Protein AF-A0A967DG36-F1 (afdb_monomer_lite)

Radius of gyration: 10.52 Å; chains: 1; bounding box: 25×20×26 Å

pLDDT: mean 73.78, std 9.73, range [49.75, 85.12]

Sequence (61 aa):
MTVGVIGHTGQGNYGHGEDSVWLKIAGTKIVGVADADEKGLAKERKLLGDIPGYADYRKML

Structure (mmCIF, N/CA/C/O backbone):
data_AF-A0A967DG36-F1
#
_entry.id   AF-A0A967DG36-F1
#
loop_
_atom_site.group_PDB
_atom_site.id
_atom_site.type_symbol
_atom_site.label_atom_id
_atom_site.label_alt_id
_atom_site.label_comp_id
_atom_site.label_asym_id
_atom_site.label_entity_id
_atom_site.label_seq_id
_atom_site.pdbx_PDB_ins_code
_atom_site.Cartn_x
_atom_site.Cartn_y
_atom_site.Cartn_z
_atom_site.occupancy
_atom_site.B_iso_or_equiv
_atom_site.auth_seq_id
_atom_site.auth_comp_id
_atom_site.auth_asym_id
_atom_site.auth_atom_id
_atom_site.pdbx_PDB_model_num
ATOM 1 N N . MET A 1 1 ? -15.821 -1.253 5.322 1.00 72.69 1 MET A N 1
ATOM 2 C CA . MET A 1 1 ? -15.534 -0.667 3.995 1.00 72.69 1 MET A CA 1
ATOM 3 C C . MET A 1 1 ? -14.249 -1.282 3.463 1.00 72.69 1 MET A C 1
ATOM 5 O O . MET A 1 1 ? -13.310 -1.446 4.233 1.00 72.69 1 MET A O 1
ATOM 9 N N . THR A 1 2 ? -14.220 -1.689 2.198 1.00 80.56 2 THR A N 1
ATOM 10 C CA . THR A 1 2 ? -13.039 -2.295 1.563 1.00 80.56 2 THR A CA 1
ATOM 11 C C . THR A 1 2 ? -12.367 -1.286 0.645 1.00 80.56 2 THR A C 1
ATOM 13 O O . THR A 1 2 ? -13.051 -0.599 -0.108 1.00 80.56 2 THR A O 1
ATOM 16 N N . VAL A 1 3 ? -11.044 -1.189 0.733 1.00 78.75 3 VAL A N 1
ATOM 17 C CA . VAL A 1 3 ? -10.228 -0.217 -0.004 1.00 78.75 3 VAL A CA 1
ATOM 18 C C . VAL A 1 3 ? -9.237 -0.980 -0.882 1.00 78.75 3 VAL A C 1
ATOM 20 O O . VAL A 1 3 ? -8.546 -1.876 -0.396 1.00 78.75 3 VAL A O 1
ATOM 23 N N . GLY A 1 4 ? -9.190 -0.650 -2.170 1.00 79.12 4 GLY A N 1
ATOM 24 C CA . GLY A 1 4 ? -8.155 -1.108 -3.097 1.00 79.12 4 GLY A CA 1
ATOM 25 C C . GLY A 1 4 ? -7.207 0.046 -3.396 1.00 79.12 4 GLY A C 1
ATOM 26 O O . GLY A 1 4 ? -7.669 1.147 -3.691 1.00 79.12 4 GLY A O 1
ATOM 27 N N . VAL A 1 5 ? -5.903 -0.191 -3.290 1.00 77.00 5 VAL A N 1
ATOM 28 C CA . VAL A 1 5 ? -4.871 0.817 -3.568 1.00 77.00 5 VAL A CA 1
ATOM 29 C C . VAL A 1 5 ? -4.341 0.574 -4.976 1.00 77.00 5 VAL A C 1
ATOM 31 O O . VAL A 1 5 ? -3.969 -0.547 -5.302 1.00 77.00 5 VAL A O 1
ATOM 34 N N . ILE A 1 6 ? -4.343 1.595 -5.831 1.00 79.94 6 ILE A N 1
ATOM 35 C CA . ILE A 1 6 ? -3.798 1.508 -7.191 1.00 79.94 6 ILE A CA 1
ATOM 36 C C . ILE A 1 6 ? -2.666 2.524 -7.289 1.00 79.94 6 ILE A C 1
ATOM 38 O O . ILE A 1 6 ? -2.910 3.727 -7.378 1.00 79.94 6 ILE A O 1
ATOM 42 N N . GLY A 1 7 ? -1.438 2.024 -7.232 1.00 69.94 7 GLY A N 1
ATOM 43 C CA . GLY A 1 7 ? -0.208 2.779 -7.392 1.00 69.94 7 GLY A CA 1
ATOM 44 C C . GLY A 1 7 ? 0.383 2.585 -8.786 1.00 69.94 7 GLY A C 1
ATOM 45 O O . GLY A 1 7 ? 0.171 1.576 -9.455 1.00 69.94 7 GLY A O 1
ATOM 46 N N . HIS A 1 8 ? 1.132 3.576 -9.253 1.00 66.50 8 HIS A N 1
ATOM 47 C CA . HIS A 1 8 ? 2.048 3.390 -10.372 1.00 66.50 8 HIS A CA 1
ATOM 48 C C . HIS A 1 8 ? 3.372 4.039 -10.001 1.00 66.50 8 HIS A C 1
ATOM 50 O O . HIS A 1 8 ? 3.527 5.270 -10.047 1.00 66.50 8 HIS A O 1
ATOM 56 N N . THR A 1 9 ? 4.321 3.208 -9.581 1.00 65.56 9 THR A N 1
ATOM 57 C CA . THR A 1 9 ? 5.669 3.662 -9.254 1.00 65.56 9 THR A CA 1
ATOM 58 C C . THR A 1 9 ? 6.286 4.361 -10.470 1.00 65.56 9 THR A C 1
ATOM 60 O O . THR A 1 9 ? 6.323 3.822 -11.571 1.00 65.56 9 THR A O 1
ATOM 63 N N . GLY A 1 10 ? 6.753 5.602 -10.285 1.00 55.94 10 GLY A N 1
ATOM 64 C CA . GLY A 1 10 ? 7.400 6.394 -11.342 1.00 55.94 10 GLY A CA 1
ATOM 65 C C . GLY A 1 10 ? 6.517 7.389 -12.117 1.00 55.94 10 GLY A C 1
ATOM 66 O O . GLY A 1 10 ? 7.079 8.251 -12.787 1.00 55.94 10 GLY A O 1
ATOM 67 N N . GLN A 1 11 ? 5.181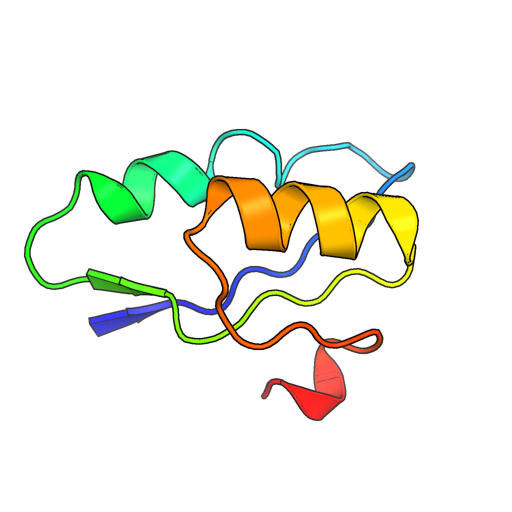 7.370 -11.983 1.00 53.53 11 GLN A N 1
ATOM 68 C CA . GLN A 1 11 ? 4.288 8.402 -12.571 1.00 53.53 11 GLN A CA 1
ATOM 69 C C . GLN A 1 11 ? 3.706 9.396 -11.555 1.00 53.53 11 GLN A C 1
ATOM 71 O O . GLN A 1 11 ? 2.866 10.223 -11.903 1.00 53.53 11 GLN A O 1
ATOM 76 N N . GLY A 1 12 ? 4.167 9.364 -10.305 1.00 49.75 12 GLY A N 1
ATOM 77 C CA . GLY A 1 12 ? 3.753 10.357 -9.314 1.00 49.75 12 GLY A CA 1
ATOM 78 C C . GLY A 1 12 ? 4.007 9.976 -7.862 1.00 49.75 12 GLY A C 1
ATOM 79 O O . GLY A 1 12 ? 3.980 10.856 -7.014 1.00 49.75 12 GLY A O 1
ATOM 80 N N . ASN A 1 13 ? 4.276 8.700 -7.552 1.00 53.75 13 ASN A N 1
ATOM 81 C CA . ASN A 1 13 ? 4.481 8.211 -6.175 1.00 53.75 13 ASN A CA 1
ATOM 82 C C . ASN A 1 13 ? 3.339 8.562 -5.189 1.00 53.75 13 ASN A C 1
ATOM 84 O O . ASN A 1 13 ? 3.519 8.426 -3.982 1.00 53.75 13 ASN A O 1
ATOM 88 N N . TYR A 1 14 ? 2.160 8.951 -5.686 1.00 51.00 14 TYR A N 1
ATOM 89 C CA . TYR A 1 14 ? 0.993 9.376 -4.897 1.00 51.00 14 TYR A CA 1
ATOM 90 C C . TYR A 1 14 ? 0.256 8.221 -4.179 1.00 51.00 14 TYR A C 1
ATOM 92 O O . TYR A 1 14 ? -0.824 8.419 -3.648 1.00 51.00 14 TYR A O 1
ATOM 100 N N . GLY A 1 15 ? 0.832 7.015 -4.134 1.00 51.53 15 GLY A N 1
ATOM 101 C CA . GLY A 1 15 ? 0.324 5.883 -3.342 1.00 51.53 15 GLY A CA 1
ATOM 102 C C . GLY A 1 15 ? 1.0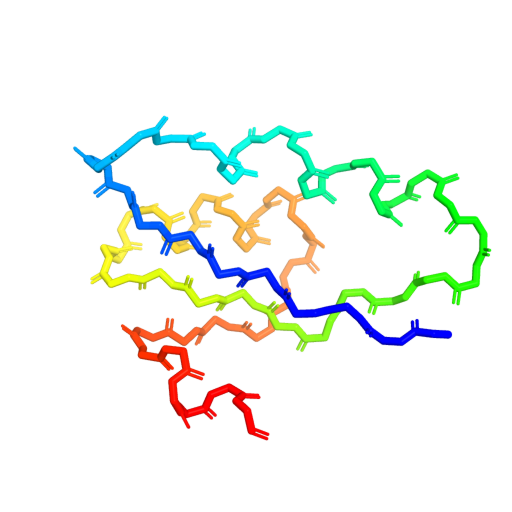88 5.664 -2.036 1.00 51.53 15 GLY A C 1
ATOM 103 O O . GLY A 1 15 ? 0.480 5.336 -1.029 1.00 51.53 15 GLY A O 1
ATOM 104 N N . HIS A 1 16 ? 2.391 5.978 -2.017 1.00 55.19 16 HIS A N 1
ATOM 105 C CA . HIS A 1 16 ? 3.371 5.544 -1.005 1.00 55.19 16 HIS A CA 1
ATOM 106 C C . HIS A 1 16 ? 3.259 6.207 0.389 1.00 55.19 16 HIS A C 1
ATOM 108 O O . HIS A 1 16 ? 4.212 6.174 1.174 1.00 55.19 16 HIS A O 1
ATOM 114 N N . GLY A 1 17 ? 2.123 6.821 0.707 1.00 54.12 17 GLY A N 1
ATOM 115 C CA . GLY A 1 17 ? 1.867 7.437 2.008 1.00 54.12 17 GLY A CA 1
ATOM 116 C C . GLY A 1 17 ? 0.388 7.691 2.298 1.00 54.12 17 GLY A C 1
ATOM 117 O O . GLY A 1 17 ? 0.004 7.706 3.468 1.00 54.12 17 GLY A O 1
ATOM 118 N N . GLU A 1 18 ? -0.455 7.852 1.274 1.00 58.72 18 GLU A N 1
ATOM 119 C CA . GLU A 1 18 ? -1.913 8.005 1.432 1.00 58.72 18 GLU A CA 1
ATOM 120 C C . GLU A 1 18 ? -2.616 6.681 1.765 1.00 58.72 18 GLU A C 1
ATOM 122 O O . GLU A 1 18 ? -3.612 6.657 2.489 1.00 58.72 18 GLU A O 1
ATOM 127 N N . ASP A 1 19 ? -2.056 5.565 1.315 1.00 61.62 19 ASP A N 1
ATOM 128 C CA . ASP A 1 19 ? -2.479 4.204 1.631 1.00 61.62 19 ASP A CA 1
ATOM 129 C C . ASP A 1 19 ? -2.436 3.907 3.148 1.00 61.62 19 ASP A C 1
ATOM 131 O O . ASP A 1 19 ? -3.349 3.294 3.709 1.00 61.62 19 ASP A O 1
ATOM 135 N N . SER A 1 20 ? -1.437 4.446 3.852 1.00 65.25 20 SER A N 1
ATOM 136 C CA . SER A 1 20 ? -1.274 4.294 5.303 1.00 65.25 20 SER A CA 1
ATOM 137 C C . SER A 1 20 ? -2.342 5.012 6.144 1.00 65.25 20 SER A C 1
ATOM 139 O O . SER A 1 20 ? -2.576 4.642 7.298 1.00 65.25 20 SER A O 1
ATOM 141 N N . VAL A 1 21 ? -3.048 6.003 5.585 1.00 72.44 21 VAL A N 1
ATOM 142 C CA . VAL A 1 21 ? -4.160 6.688 6.273 1.00 72.44 21 VAL A CA 1
ATOM 143 C C . VAL A 1 21 ? -5.330 5.730 6.483 1.00 72.44 21 VAL A C 1
ATOM 145 O O . VAL A 1 21 ? -5.961 5.749 7.540 1.00 72.44 21 VAL A O 1
ATOM 148 N N . TRP A 1 22 ? -5.568 4.822 5.534 1.00 72.06 22 TRP A N 1
ATOM 149 C CA . TRP A 1 22 ? -6.620 3.811 5.642 1.00 72.06 22 TRP A CA 1
ATOM 150 C C . TRP A 1 22 ? -6.355 2.785 6.748 1.00 72.06 22 TRP A C 1
ATOM 152 O O . TRP A 1 22 ? -7.307 2.204 7.266 1.00 72.06 22 TRP A O 1
ATOM 162 N N . LEU A 1 23 ? -5.097 2.606 7.172 1.00 69.50 23 LEU A N 1
ATOM 163 C CA . LEU A 1 23 ? -4.759 1.808 8.358 1.00 69.50 23 LEU A CA 1
ATOM 164 C C . LEU A 1 23 ? -5.177 2.500 9.666 1.00 69.50 23 LEU A C 1
ATOM 166 O O . LEU A 1 23 ? -5.365 1.833 10.680 1.00 69.50 23 LEU A O 1
ATOM 170 N N . LYS A 1 24 ? -5.320 3.833 9.664 1.00 74.38 24 LYS A N 1
ATOM 171 C CA . LYS A 1 24 ? -5.731 4.621 10.839 1.00 74.38 24 LYS A CA 1
ATOM 172 C C . LYS A 1 24 ? -7.243 4.815 10.942 1.00 74.38 24 LYS A C 1
ATOM 174 O O . LYS A 1 24 ? -7.722 5.246 11.989 1.00 74.38 24 LYS A O 1
ATOM 179 N N . ILE A 1 25 ? -7.995 4.514 9.886 1.00 76.44 25 ILE A N 1
ATOM 180 C CA . ILE A 1 25 ? -9.454 4.619 9.884 1.00 76.44 25 ILE A CA 1
ATOM 181 C C . ILE A 1 25 ? -10.045 3.295 10.384 1.00 76.44 25 ILE A C 1
ATOM 183 O O . ILE A 1 25 ? -9.845 2.226 9.811 1.00 76.44 25 ILE A O 1
ATOM 187 N N . ALA A 1 26 ? -10.793 3.353 11.486 1.00 72.44 26 ALA A N 1
ATOM 188 C CA . ALA A 1 26 ? -11.470 2.177 12.018 1.00 72.44 26 ALA A CA 1
ATOM 189 C C . ALA A 1 26 ? -12.600 1.736 11.067 1.00 72.44 26 ALA A C 1
ATOM 191 O O . ALA A 1 26 ? -13.464 2.529 10.699 1.00 72.44 26 ALA A O 1
ATOM 192 N N . GLY A 1 27 ? -12.605 0.457 10.678 1.00 75.94 27 GLY A N 1
ATOM 193 C CA . GLY A 1 27 ? -13.628 -0.123 9.795 1.00 75.94 27 GLY A CA 1
ATOM 194 C C . GLY A 1 27 ? -13.279 -0.128 8.301 1.00 75.94 27 GLY A C 1
ATOM 195 O O . GLY A 1 27 ? -14.082 -0.610 7.488 1.00 75.94 27 GLY A O 1
ATOM 196 N N . THR A 1 28 ? -12.090 0.350 7.926 1.00 78.19 28 THR A N 1
ATOM 197 C CA . THR A 1 28 ? -11.530 0.178 6.581 1.00 78.19 28 THR A CA 1
ATOM 198 C C . THR A 1 28 ? -10.549 -0.982 6.549 1.00 78.19 28 THR A C 1
ATOM 200 O O . THR A 1 28 ? -9.697 -1.130 7.420 1.00 78.19 28 THR A O 1
ATOM 203 N N . LYS A 1 29 ? -10.689 -1.836 5.536 1.00 77.94 29 LYS A N 1
ATOM 204 C CA . LYS A 1 29 ? -9.775 -2.945 5.278 1.00 77.94 29 LYS A CA 1
ATOM 205 C C . LYS A 1 29 ? -9.212 -2.792 3.880 1.00 77.94 29 LYS A C 1
ATOM 207 O O . LYS A 1 29 ? -9.978 -2.728 2.918 1.00 77.94 29 LYS A O 1
ATOM 212 N N . ILE A 1 30 ? -7.892 -2.757 3.779 1.00 80.00 30 ILE A N 1
ATOM 213 C CA . ILE A 1 30 ? -7.221 -2.761 2.488 1.00 80.00 30 ILE A CA 1
ATOM 214 C C . ILE A 1 30 ? -7.213 -4.206 1.990 1.00 80.00 30 ILE A C 1
ATOM 216 O O . ILE A 1 30 ? -6.785 -5.112 2.706 1.00 80.00 30 ILE A O 1
ATOM 220 N N . VAL A 1 31 ? -7.787 -4.435 0.813 1.00 83.62 31 VAL A N 1
ATOM 221 C CA . VAL A 1 31 ? -8.008 -5.787 0.266 1.00 83.62 31 VAL A CA 1
ATOM 222 C C . VAL A 1 31 ? -7.062 -6.135 -0.875 1.00 83.62 31 VAL A C 1
ATOM 224 O O . VAL A 1 31 ? -6.941 -7.305 -1.223 1.00 83.62 31 VAL A O 1
ATOM 227 N N . GLY A 1 32 ? -6.360 -5.147 -1.420 1.00 81.81 32 GLY A N 1
ATOM 228 C CA . GLY A 1 32 ? -5.361 -5.361 -2.449 1.00 81.81 32 GLY A CA 1
ATOM 229 C C . GLY A 1 32 ? -4.629 -4.076 -2.794 1.00 81.81 32 GLY A C 1
ATOM 230 O O . GLY A 1 32 ? -5.149 -2.975 -2.586 1.00 81.81 32 GLY A O 1
ATOM 231 N N . VAL A 1 33 ? -3.418 -4.249 -3.306 1.00 84.44 33 VAL A N 1
ATOM 232 C CA . VAL A 1 33 ? -2.625 -3.190 -3.917 1.00 84.44 33 VAL A CA 1
ATOM 233 C C . VAL A 1 33 ? -2.283 -3.590 -5.343 1.00 84.44 33 VAL A C 1
ATOM 235 O O . VAL A 1 33 ? -1.919 -4.739 -5.594 1.00 84.44 33 VAL A O 1
ATOM 238 N N . ALA A 1 34 ? -2.422 -2.667 -6.283 1.00 85.12 34 ALA A N 1
ATOM 239 C CA . ALA A 1 34 ? -2.013 -2.865 -7.656 1.00 85.12 34 ALA A CA 1
ATOM 240 C C . ALA A 1 34 ? -0.918 -1.868 -8.027 1.00 85.12 34 ALA A C 1
ATOM 242 O O . ALA A 1 34 ? -1.154 -0.669 -7.938 1.00 85.12 34 ALA A O 1
ATOM 243 N N . ASP A 1 35 ? 0.236 -2.364 -8.464 1.00 80.00 35 ASP A N 1
ATOM 244 C CA . ASP A 1 35 ? 1.332 -1.567 -9.017 1.00 80.00 35 ASP A CA 1
ATOM 245 C C . ASP A 1 35 ? 1.978 -2.352 -10.161 1.00 80.00 35 ASP A C 1
ATOM 247 O O . ASP A 1 35 ? 2.239 -3.549 -10.037 1.00 80.00 35 ASP A O 1
ATOM 251 N N . ALA A 1 36 ? 2.201 -1.679 -11.289 1.00 79.31 36 ALA A N 1
ATOM 252 C CA . ALA A 1 36 ? 2.821 -2.272 -12.469 1.00 79.31 36 ALA A CA 1
ATOM 253 C C . ALA A 1 36 ? 4.319 -2.559 -12.271 1.00 79.31 36 ALA A C 1
ATOM 255 O O . ALA A 1 36 ? 4.875 -3.404 -12.972 1.00 79.31 36 ALA A O 1
ATOM 256 N N . ASP A 1 37 ? 4.974 -1.869 -11.335 1.00 81.88 37 ASP A N 1
ATOM 257 C CA . ASP A 1 37 ? 6.367 -2.098 -10.975 1.00 81.88 37 ASP A CA 1
ATOM 258 C C . ASP A 1 37 ? 6.476 -3.114 -9.828 1.00 81.88 37 ASP A C 1
ATOM 260 O O . ASP A 1 37 ? 5.940 -2.924 -8.735 1.00 81.88 37 ASP A O 1
ATOM 264 N N . GLU A 1 38 ? 7.226 -4.195 -10.045 1.00 77.94 38 GLU A N 1
ATOM 265 C CA . GLU A 1 38 ? 7.387 -5.259 -9.047 1.00 77.94 38 GLU A CA 1
ATOM 266 C C . GLU A 1 38 ? 8.073 -4.778 -7.755 1.00 77.94 38 GLU A C 1
ATOM 268 O O . GLU A 1 38 ? 7.777 -5.289 -6.669 1.00 77.94 38 GLU A O 1
ATOM 273 N N . LYS A 1 39 ? 8.977 -3.787 -7.833 1.00 80.50 39 LYS A N 1
ATOM 274 C CA . LYS A 1 39 ? 9.645 -3.231 -6.643 1.00 80.50 39 LYS A CA 1
ATOM 275 C C . LYS A 1 39 ? 8.704 -2.308 -5.875 1.00 80.50 39 LYS A C 1
ATOM 277 O O . LYS A 1 39 ? 8.702 -2.360 -4.642 1.00 80.50 39 LYS A O 1
ATOM 282 N N . GLY A 1 40 ? 7.916 -1.501 -6.586 1.00 77.62 40 GLY A N 1
ATOM 283 C CA . GLY A 1 40 ? 6.819 -0.702 -6.035 1.00 77.62 40 GLY A CA 1
ATOM 284 C C . GLY A 1 40 ? 5.826 -1.568 -5.271 1.00 77.62 40 GLY A C 1
ATOM 285 O O . GLY A 1 40 ? 5.638 -1.396 -4.064 1.00 77.62 40 GLY A O 1
ATOM 286 N N . LEU A 1 41 ? 5.328 -2.609 -5.940 1.00 81.12 41 LEU A N 1
ATOM 287 C CA . LEU A 1 41 ? 4.369 -3.561 -5.391 1.00 81.12 41 LEU A CA 1
ATOM 288 C C . LEU A 1 41 ? 4.885 -4.249 -4.123 1.00 81.12 41 LEU A C 1
ATOM 290 O O . LEU A 1 41 ? 4.181 -4.323 -3.116 1.00 81.12 41 LEU A O 1
ATOM 294 N N . ALA A 1 42 ? 6.123 -4.751 -4.141 1.00 81.19 42 ALA A N 1
ATOM 295 C CA . ALA A 1 42 ? 6.716 -5.409 -2.978 1.00 81.19 42 ALA A CA 1
ATOM 296 C C . ALA A 1 42 ? 6.868 -4.448 -1.787 1.00 81.19 42 ALA A C 1
ATOM 298 O O . ALA A 1 42 ? 6.671 -4.841 -0.634 1.00 81.19 42 ALA A O 1
ATOM 299 N N . LYS A 1 43 ? 7.202 -3.182 -2.057 1.00 80.25 43 LYS A N 1
ATOM 300 C CA . LYS A 1 43 ? 7.337 -2.148 -1.031 1.00 80.25 43 LYS A CA 1
ATOM 301 C C . LYS A 1 43 ? 5.982 -1.784 -0.422 1.00 80.25 43 LYS A C 1
ATOM 303 O O . LYS A 1 43 ? 5.894 -1.736 0.803 1.0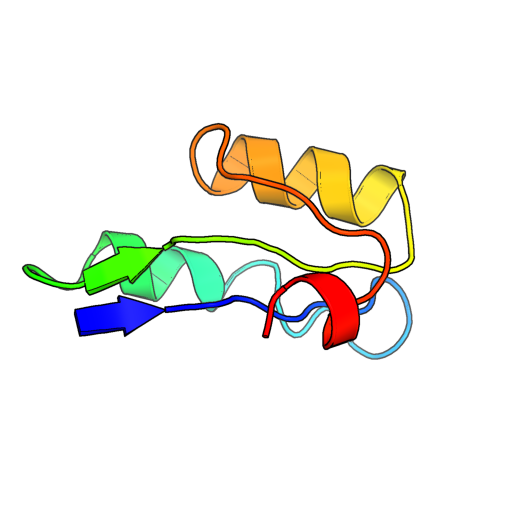0 80.25 43 LYS A O 1
ATOM 308 N N . GLU A 1 44 ? 4.945 -1.584 -1.233 1.00 77.69 44 GLU A N 1
ATOM 309 C CA . GLU A 1 44 ? 3.593 -1.281 -0.742 1.00 77.69 44 GLU A CA 1
ATOM 310 C C . GLU A 1 44 ? 2.974 -2.466 -0.002 1.00 77.69 44 GLU A C 1
ATOM 312 O O . GLU A 1 44 ? 2.475 -2.294 1.106 1.00 77.69 44 GLU A O 1
ATOM 317 N N . ARG A 1 45 ? 3.106 -3.701 -0.507 1.00 80.88 45 ARG A N 1
ATOM 318 C CA . ARG A 1 45 ? 2.678 -4.901 0.237 1.00 80.88 45 ARG A CA 1
ATOM 319 C C . ARG A 1 45 ? 3.322 -4.976 1.614 1.00 80.88 45 ARG A C 1
ATOM 321 O O . ARG A 1 45 ? 2.648 -5.287 2.592 1.00 80.88 45 ARG A O 1
ATOM 328 N N . LYS A 1 46 ? 4.617 -4.671 1.709 1.00 79.94 46 LYS A N 1
ATOM 329 C CA . LYS A 1 46 ? 5.332 -4.669 2.989 1.00 79.94 46 LYS A CA 1
ATOM 330 C C . LYS A 1 46 ? 4.852 -3.554 3.921 1.00 79.94 46 LYS A C 1
ATOM 332 O O . LYS A 1 46 ? 4.826 -3.757 5.130 1.00 79.94 46 LYS A O 1
ATOM 337 N N . LEU A 1 47 ? 4.473 -2.403 3.371 1.00 77.12 47 LEU A N 1
ATOM 338 C CA . LEU A 1 47 ? 3.955 -1.263 4.128 1.00 77.12 47 LEU A CA 1
ATOM 339 C C . LEU A 1 47 ? 2.527 -1.513 4.639 1.00 77.12 47 LEU A C 1
ATOM 341 O O . LEU A 1 47 ? 2.203 -1.163 5.770 1.00 77.12 47 LEU A O 1
ATOM 345 N N . LEU A 1 48 ? 1.705 -2.171 3.821 1.00 74.94 48 LEU A N 1
ATOM 346 C CA . LEU A 1 48 ? 0.286 -2.425 4.064 1.00 74.94 48 LEU A CA 1
ATOM 347 C C . LEU A 1 48 ? -0.001 -3.742 4.801 1.00 74.94 48 LEU A C 1
ATOM 349 O O . LEU A 1 48 ? -1.150 -4.008 5.149 1.00 74.94 48 LEU A O 1
ATOM 353 N N . GLY A 1 49 ? 1.029 -4.546 5.082 1.00 74.38 49 GLY A N 1
ATOM 354 C CA . GLY A 1 49 ? 0.913 -5.747 5.913 1.00 74.38 49 GLY A CA 1
ATOM 355 C C . GLY A 1 49 ? 0.583 -7.030 5.146 1.00 74.38 49 GLY A C 1
ATOM 356 O O . GLY A 1 49 ? -0.250 -7.810 5.589 1.00 74.38 49 GLY A O 1
ATOM 357 N N . ASP A 1 50 ? 1.258 -7.252 4.018 1.00 73.75 50 ASP A N 1
ATOM 358 C CA . ASP A 1 50 ? 1.195 -8.469 3.194 1.00 73.75 50 ASP A CA 1
ATOM 359 C C . ASP A 1 50 ? -0.185 -8.767 2.584 1.00 73.75 50 ASP A C 1
ATOM 361 O O . ASP A 1 50 ? -0.670 -9.894 2.535 1.00 73.75 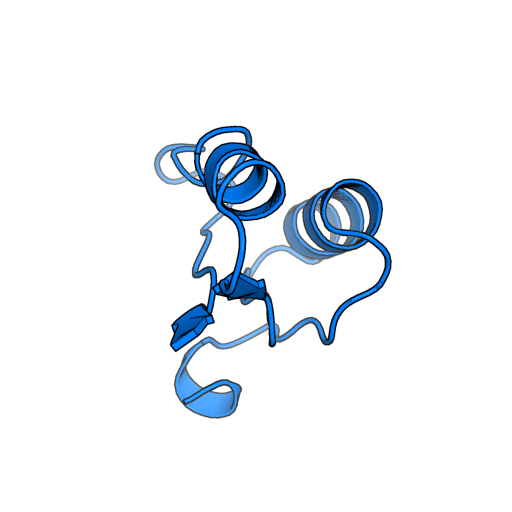50 ASP A O 1
ATOM 365 N N . ILE A 1 51 ? -0.828 -7.722 2.076 1.00 81.06 51 ILE A N 1
ATOM 366 C CA . ILE A 1 51 ? -2.062 -7.836 1.297 1.00 81.06 51 ILE A CA 1
ATOM 367 C C . ILE A 1 51 ? -1.790 -8.362 -0.131 1.00 81.06 51 ILE A C 1
ATOM 369 O O . ILE A 1 51 ? -0.646 -8.311 -0.600 1.00 81.06 51 ILE A O 1
ATOM 373 N N . PRO A 1 52 ? -2.820 -8.846 -0.852 1.00 84.56 52 PRO A N 1
ATOM 374 C CA . PRO A 1 52 ? -2.687 -9.277 -2.242 1.00 84.56 52 PRO A CA 1
ATOM 375 C C . PRO A 1 52 ? -2.131 -8.163 -3.135 1.00 84.56 52 PRO A C 1
ATOM 377 O O . PRO A 1 52 ? -2.653 -7.048 -3.136 1.00 84.56 52 PRO A O 1
ATOM 380 N N . GLY A 1 53 ? -1.076 -8.476 -3.889 1.00 84.44 53 GLY A N 1
ATOM 381 C CA . GLY A 1 53 ? -0.476 -7.565 -4.858 1.00 84.44 53 GLY A CA 1
ATOM 382 C C . GLY A 1 53 ? -0.814 -7.954 -6.290 1.00 84.44 53 GLY A C 1
ATOM 383 O O . GLY A 1 53 ? -0.702 -9.127 -6.645 1.00 84.44 53 GLY A O 1
ATOM 384 N N . TYR A 1 54 ? -1.158 -6.975 -7.120 1.00 84.75 54 TYR A N 1
ATOM 385 C CA . TYR A 1 54 ? -1.499 -7.172 -8.522 1.00 84.75 54 TYR A CA 1
ATOM 386 C C . TYR A 1 54 ? -0.621 -6.302 -9.422 1.00 84.75 54 TYR A C 1
ATOM 388 O O . TYR A 1 54 ? -0.507 -5.103 -9.217 1.00 84.75 54 TYR A O 1
ATOM 396 N N . ALA A 1 55 ? -0.049 -6.888 -10.473 1.00 81.62 55 ALA A N 1
ATOM 397 C CA . ALA A 1 55 ? 0.667 -6.113 -11.494 1.00 81.62 55 ALA A CA 1
ATOM 398 C C . ALA A 1 55 ? -0.275 -5.260 -12.370 1.00 81.62 55 ALA A C 1
ATOM 400 O O . ALA A 1 55 ? 0.150 -4.354 -13.079 1.00 81.62 55 ALA A O 1
ATOM 401 N N . ASP A 1 56 ? -1.570 -5.581 -12.355 1.00 79.06 56 ASP A N 1
ATOM 402 C CA . ASP A 1 56 ? -2.599 -4.898 -13.129 1.00 79.06 56 ASP A CA 1
ATOM 403 C C . ASP A 1 56 ? -3.811 -4.661 -12.229 1.00 79.06 56 ASP A C 1
ATOM 405 O O . ASP A 1 56 ? -4.399 -5.608 -11.700 1.00 79.06 56 ASP A O 1
ATOM 409 N N . TYR A 1 57 ? -4.203 -3.398 -12.070 1.00 77.75 57 TYR A N 1
ATOM 410 C CA . TYR A 1 57 ? -5.363 -3.018 -11.267 1.00 77.75 57 TYR A CA 1
ATOM 411 C C . TYR A 1 57 ? -6.669 -3.607 -11.802 1.00 77.75 57 TYR A C 1
ATOM 413 O O . TYR A 1 57 ? -7.605 -3.820 -11.038 1.00 77.75 57 TYR A O 1
ATOM 421 N N . ARG A 1 58 ? -6.740 -3.934 -13.098 1.00 81.00 58 ARG A N 1
ATOM 422 C CA . ARG A 1 58 ? -7.908 -4.593 -13.697 1.00 81.00 58 ARG A CA 1
ATOM 423 C C . ARG A 1 58 ? -8.099 -6.014 -13.193 1.00 81.00 58 ARG A C 1
ATOM 425 O O . ARG A 1 58 ? -9.210 -6.514 -13.250 1.00 81.00 58 ARG A O 1
ATOM 432 N N . LYS A 1 59 ? -7.031 -6.666 -12.722 1.00 78.19 59 LYS A N 1
ATOM 433 C CA . LYS A 1 59 ? -7.119 -7.975 -12.058 1.00 78.19 59 LYS A CA 1
ATOM 434 C C . LYS A 1 59 ? -7.524 -7.859 -10.587 1.00 78.19 59 LYS A C 1
ATOM 436 O O . LYS A 1 59 ? -7.835 -8.877 -9.980 1.00 78.19 59 LYS A O 1
ATOM 441 N N . MET A 1 60 ? -7.453 -6.654 -10.021 1.00 74.38 60 MET A N 1
ATOM 442 C CA . MET A 1 60 ? -7.798 -6.374 -8.628 1.00 74.38 60 MET A CA 1
ATOM 443 C C . MET A 1 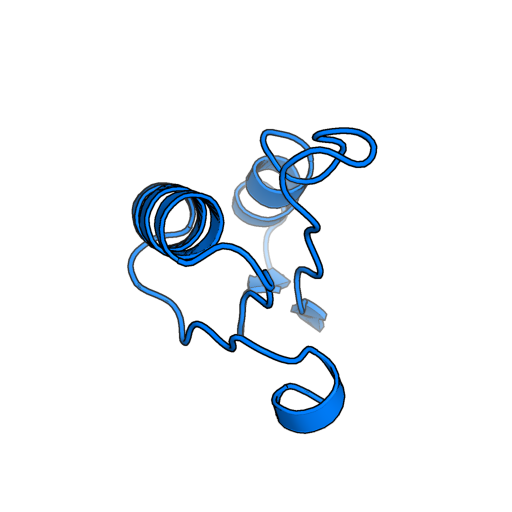60 ? -9.272 -5.969 -8.450 1.00 74.38 60 MET A C 1
ATOM 445 O O . MET A 1 60 ? -9.819 -6.197 -7.372 1.00 74.38 60 MET A O 1
ATOM 449 N N . LEU A 1 61 ? -9.881 -5.350 -9.471 1.00 70.31 61 LEU A N 1
ATOM 450 C CA . LEU A 1 61 ? -11.309 -4.993 -9.531 1.00 70.31 61 LEU A CA 1
ATOM 451 C C . LEU A 1 61 ? -12.205 -6.230 -9.679 1.00 70.31 61 LEU A C 1
ATOM 453 O O . LEU A 1 61 ? -13.280 -6.224 -9.039 1.00 70.31 61 LEU A O 1
#

Secondary structure (DSSP, 8-state):
-EEEEE--TTTT-TTTTTTTHHHHSTT-EEEEEE-SSHHHHHHHHHHHTS--EESSGGGT-

Foldseek 3Di:
DEDEAEDEPPPPCVRVPVVVVQVVDPPYDYQEYEYLDPVVQV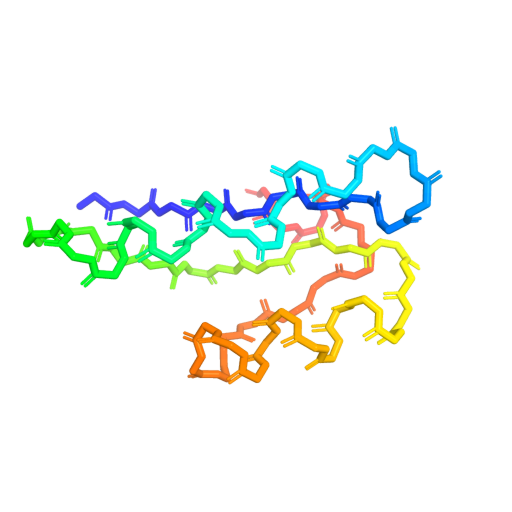NVCVVNPNHHYHNDVVVVD